Protein AF-A0A6L3XQ45-F1 (afdb_monomer)

Secondary structure (DSSP, 8-state):
-GGGEEEEE-SSEEEEEE-SSS-EEEEEEE--SS--GGGGGGGPPPPPTTS-SS-----TT--GGGT--S--SEEEEBTTBS-S---EEEEEEEETTEEEEEEEETTTTEEEEEEEEE-TTS-EEEEEEEEE-SSSPPEEEEE-

Nearest PDB structures (foldseek):
  4hh4-assembly1_D  TM=6.096E-01  e=2.853E-01  Streptomyces caelestis
  4hgy-assembly1_E  TM=5.613E-01  e=7.198E-01  Streptomyces caelestis
  5w8m-assembly3_C  TM=4.606E-01  e=1.054E+00  Thermochaetoides thermophila
  4nck-assembly1_A  TM=4.761E-01  e=1.542E+00  Pyrococcus furiosus DSM 3638

Mean predicted aligned error: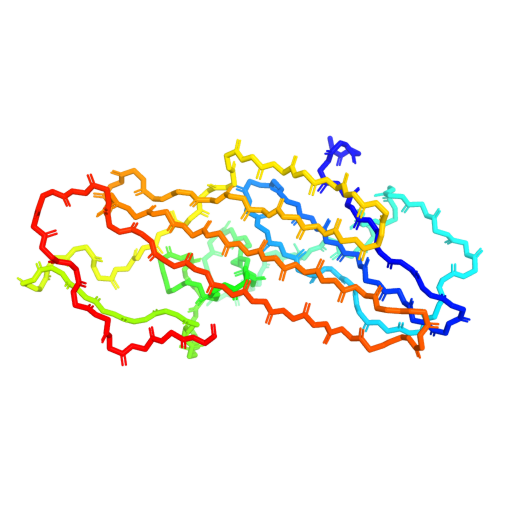 3.37 Å

Structure (mmCIF, N/CA/C/O backbone):
data_AF-A0A6L3XQ45-F1
#
_entry.id   AF-A0A6L3XQ45-F1
#
loop_
_atom_site.group_PDB
_atom_site.id
_atom_site.type_symbol
_atom_site.label_atom_id
_atom_site.label_alt_id
_atom_site.label_comp_id
_atom_site.label_asym_id
_atom_site.label_entity_id
_atom_site.label_seq_id
_atom_site.pdbx_PDB_ins_code
_atom_site.Cartn_x
_atom_site.Cartn_y
_atom_site.Cartn_z
_atom_site.occupancy
_atom_site.B_iso_or_equiv
_atom_site.auth_seq_id
_atom_site.auth_comp_id
_atom_site.auth_asym_id
_atom_site.auth_atom_id
_atom_site.pdbx_PDB_model_num
ATOM 1 N N . MET A 1 1 ? 14.309 11.193 1.965 1.00 53.66 1 MET A N 1
ATOM 2 C CA . MET A 1 1 ? 13.532 11.101 0.704 1.00 53.66 1 MET A CA 1
ATOM 3 C C . MET A 1 1 ? 13.904 9.860 -0.094 1.00 53.66 1 MET A C 1
ATOM 5 O O . MET A 1 1 ? 12.992 9.178 -0.529 1.00 53.66 1 MET A O 1
ATOM 9 N N . GLN A 1 2 ? 15.193 9.539 -0.269 1.00 61.72 2 GLN A N 1
ATOM 10 C CA . GLN A 1 2 ? 15.607 8.314 -0.971 1.00 61.72 2 GLN A CA 1
ATOM 11 C C . GLN A 1 2 ? 15.235 7.033 -0.206 1.00 61.72 2 GLN A C 1
ATOM 13 O O . GLN A 1 2 ? 14.728 6.098 -0.812 1.00 61.72 2 GLN A O 1
ATOM 18 N N . ASP A 1 3 ? 15.364 7.043 1.125 1.00 75.56 3 ASP A N 1
ATOM 19 C CA . ASP A 1 3 ? 15.143 5.866 1.991 1.00 75.56 3 ASP A CA 1
ATOM 20 C C . ASP A 1 3 ? 13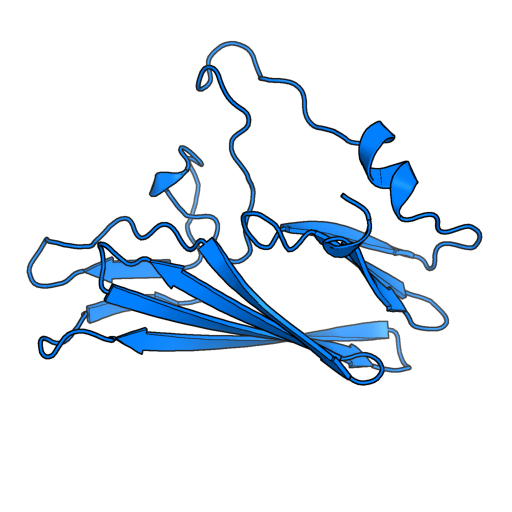.688 5.364 2.046 1.00 75.56 3 ASP A C 1
ATOM 22 O O . ASP A 1 3 ? 13.392 4.363 2.691 1.00 75.56 3 ASP A O 1
ATOM 26 N N . SER A 1 4 ? 12.765 6.073 1.393 1.00 93.31 4 SER A N 1
ATOM 27 C CA . SER A 1 4 ? 11.346 5.725 1.331 1.00 93.31 4 SER A CA 1
ATOM 28 C C . SER A 1 4 ? 10.890 5.284 -0.057 1.00 93.31 4 SER A C 1
ATOM 30 O O . SER A 1 4 ? 9.695 5.084 -0.241 1.00 93.31 4 SER A O 1
ATOM 32 N N . ILE A 1 5 ? 11.789 5.189 -1.042 1.00 96.81 5 ILE A N 1
ATOM 33 C CA . ILE A 1 5 ? 11.460 4.751 -2.403 1.00 96.81 5 ILE A CA 1
ATOM 34 C C . ILE A 1 5 ? 12.007 3.344 -2.618 1.00 96.81 5 ILE A C 1
ATOM 36 O O . ILE A 1 5 ? 13.215 3.124 -2.589 1.00 96.81 5 ILE A O 1
ATOM 40 N N . PHE A 1 6 ? 11.105 2.404 -2.866 1.00 97.38 6 PHE A N 1
ATOM 41 C CA . PHE A 1 6 ? 11.400 0.993 -3.065 1.00 97.38 6 PHE A CA 1
ATOM 42 C C . PHE A 1 6 ? 11.073 0.601 -4.500 1.00 97.38 6 PHE A C 1
ATOM 44 O O . PHE A 1 6 ? 10.069 1.045 -5.057 1.00 97.38 6 PHE A O 1
ATOM 51 N N . ARG A 1 7 ? 11.920 -0.241 -5.093 1.00 97.19 7 ARG A N 1
ATOM 52 C CA . ARG A 1 7 ? 11.734 -0.779 -6.441 1.00 97.19 7 ARG A CA 1
ATOM 53 C C . ARG A 1 7 ? 11.699 -2.297 -6.380 1.00 97.19 7 ARG A C 1
ATOM 55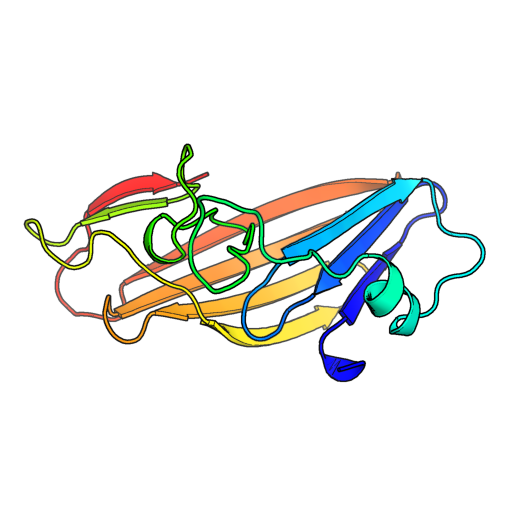 O O . ARG A 1 7 ? 12.594 -2.899 -5.788 1.00 97.19 7 ARG A O 1
ATOM 62 N N . LEU A 1 8 ? 10.682 -2.883 -7.000 1.00 98.31 8 LEU A N 1
ATOM 63 C CA . LEU A 1 8 ? 10.653 -4.290 -7.388 1.00 98.31 8 LEU A CA 1
ATOM 64 C C . LEU A 1 8 ? 10.775 -4.334 -8.912 1.00 98.31 8 LEU A C 1
ATOM 66 O O . LEU A 1 8 ? 10.128 -3.536 -9.592 1.00 98.31 8 LEU A O 1
ATOM 70 N N . GLU A 1 9 ? 11.597 -5.226 -9.454 1.00 97.69 9 GLU A N 1
ATOM 71 C CA . GLU A 1 9 ? 11.860 -5.281 -10.897 1.00 97.69 9 GLU A CA 1
ATOM 72 C C . GLU A 1 9 ? 11.886 -6.708 -11.443 1.00 97.69 9 GLU A C 1
ATOM 74 O O . GLU A 1 9 ? 12.274 -7.665 -10.777 1.00 97.69 9 GLU A O 1
ATOM 79 N N . SER A 1 10 ? 11.474 -6.847 -12.691 1.00 96.88 10 SER A N 1
ATOM 80 C CA . SER A 1 10 ? 11.660 -8.035 -13.518 1.00 96.88 10 SER A CA 1
ATOM 81 C C . SER A 1 10 ? 12.283 -7.600 -14.844 1.00 96.88 10 SER A C 1
ATOM 83 O O . SER A 1 10 ? 12.472 -6.413 -15.093 1.00 96.88 10 SER A O 1
ATOM 85 N N . ASN A 1 11 ? 12.530 -8.541 -15.756 1.00 96.38 11 ASN A N 1
ATOM 86 C CA . ASN A 1 11 ? 13.055 -8.200 -17.082 1.00 96.38 11 ASN A CA 1
ATOM 87 C C . ASN A 1 11 ? 12.093 -7.344 -17.931 1.00 96.38 11 ASN A C 1
ATOM 89 O O . ASN A 1 11 ? 12.501 -6.819 -18.965 1.00 96.38 11 ASN A O 1
ATOM 93 N N . THR A 1 12 ? 10.810 -7.255 -17.558 1.00 97.19 12 THR A N 1
ATOM 94 C CA . THR A 1 12 ? 9.777 -6.585 -18.370 1.00 97.19 12 THR A CA 1
ATOM 95 C C . THR A 1 12 ? 8.957 -5.550 -17.614 1.00 97.19 12 THR A C 1
ATOM 97 O O . THR A 1 12 ? 8.405 -4.656 -18.253 1.00 97.19 12 THR A O 1
ATOM 100 N N . VAL A 1 13 ? 8.896 -5.641 -16.284 1.00 98.19 13 VAL A N 1
ATOM 101 C CA . VAL A 1 13 ? 8.033 -4.822 -15.428 1.00 98.19 13 VAL A CA 1
AT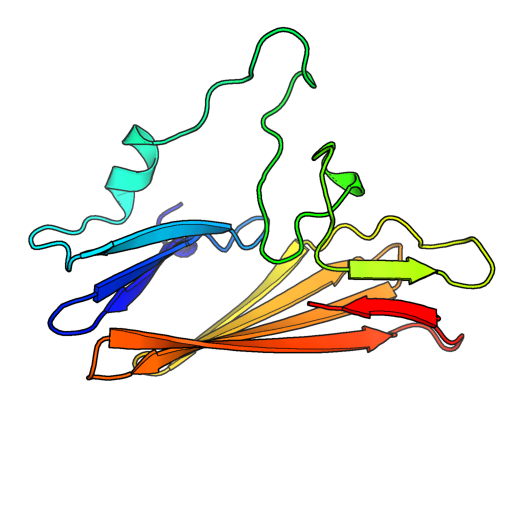OM 102 C C . VAL A 1 13 ? 8.808 -4.272 -14.244 1.00 98.19 13 VAL A C 1
ATOM 104 O O . VAL A 1 13 ? 9.543 -5.020 -13.602 1.00 98.19 13 VAL A O 1
ATOM 107 N N . ASP A 1 14 ? 8.538 -3.014 -13.913 1.00 98.25 14 ASP A N 1
ATOM 108 C CA . ASP A 1 14 ? 8.959 -2.369 -12.676 1.00 98.25 14 ASP A CA 1
ATOM 109 C C . ASP A 1 14 ? 7.751 -1.924 -11.855 1.00 98.25 14 ASP A C 1
ATOM 111 O O . ASP A 1 14 ? 6.746 -1.444 -12.390 1.00 98.25 14 ASP A O 1
ATOM 115 N N . LEU A 1 15 ? 7.903 -2.012 -10.538 1.00 98.31 15 LEU A N 1
ATOM 116 C CA . LEU A 1 15 ? 7.046 -1.372 -9.555 1.00 98.31 15 LEU A CA 1
ATOM 117 C C . LEU A 1 15 ? 7.894 -0.431 -8.699 1.00 98.31 15 LEU A C 1
ATOM 119 O O . LEU A 1 15 ? 8.868 -0.864 -8.086 1.00 98.31 15 LEU A O 1
ATOM 123 N N . VAL A 1 16 ? 7.493 0.835 -8.604 1.00 97.69 16 VAL A N 1
ATOM 124 C CA . VAL A 1 16 ? 8.105 1.824 -7.709 1.00 97.69 16 VAL A CA 1
ATOM 125 C C . VAL A 1 16 ? 7.083 2.247 -6.665 1.00 97.69 16 VAL A C 1
ATOM 127 O O . VAL A 1 16 ? 6.011 2.754 -7.001 1.00 97.69 16 VAL A O 1
ATOM 130 N N . VAL A 1 17 ? 7.430 2.062 -5.394 1.00 97.88 17 VAL A N 1
ATOM 131 C CA . VAL A 1 17 ? 6.570 2.354 -4.246 1.00 97.88 17 VAL A CA 1
ATOM 132 C C . VAL A 1 17 ? 7.252 3.378 -3.352 1.00 97.88 17 VAL A C 1
ATOM 134 O O . VAL A 1 17 ? 8.385 3.181 -2.917 1.00 97.88 17 VAL A O 1
ATOM 137 N N . LYS A 1 18 ? 6.553 4.466 -3.042 1.00 97.00 18 LYS A N 1
ATOM 138 C CA . LYS A 1 18 ? 6.925 5.385 -1.964 1.00 97.00 18 LYS A CA 1
ATOM 139 C C . LYS A 1 18 ? 6.243 4.923 -0.688 1.00 97.00 18 LYS A C 1
ATOM 141 O O . LYS A 1 18 ? 5.059 4.641 -0.731 1.00 97.00 18 LYS A O 1
ATOM 146 N N . THR A 1 19 ? 6.954 4.859 0.430 1.00 97.25 19 THR A N 1
ATOM 147 C CA . THR A 1 19 ? 6.439 4.277 1.683 1.00 97.25 19 THR A CA 1
ATOM 148 C C . THR A 1 19 ? 6.383 5.257 2.850 1.00 97.25 19 THR A C 1
ATOM 150 O O . THR A 1 19 ? 6.112 4.852 3.972 1.00 97.25 19 THR A O 1
ATOM 153 N N . HIS A 1 20 ? 6.644 6.548 2.630 1.00 95.25 20 HIS A N 1
ATOM 154 C CA . HIS A 1 20 ? 6.574 7.550 3.693 1.00 95.25 20 HIS A CA 1
ATOM 155 C C . HIS A 1 20 ? 5.853 8.826 3.236 1.00 95.25 20 HIS A C 1
ATOM 157 O O . HIS A 1 20 ? 6.190 9.351 2.171 1.00 95.25 20 HIS A O 1
ATOM 163 N N . PRO A 1 21 ? 4.926 9.386 4.041 1.00 94.56 21 PRO A N 1
ATOM 164 C CA . PRO A 1 21 ? 4.446 8.873 5.337 1.00 94.56 21 PRO A CA 1
ATOM 165 C C . PRO A 1 21 ? 3.450 7.704 5.225 1.00 94.56 21 PRO A C 1
ATOM 167 O O . PRO A 1 21 ? 3.124 7.083 6.232 1.00 94.56 21 PRO A O 1
ATOM 170 N N . PHE A 1 22 ? 3.000 7.397 4.013 1.00 95.19 22 PHE A N 1
ATOM 171 C CA . PHE A 1 22 ? 2.112 6.290 3.659 1.00 95.19 22 PHE A CA 1
ATOM 172 C C . PHE A 1 22 ? 2.620 5.623 2.375 1.00 95.19 22 PHE A C 1
ATOM 174 O O . PHE A 1 22 ? 3.487 6.169 1.682 1.00 95.19 22 PHE A O 1
ATOM 181 N N . ALA A 1 23 ? 2.085 4.442 2.067 1.00 96.94 23 ALA A N 1
ATOM 182 C CA . ALA A 1 23 ? 2.456 3.679 0.884 1.00 96.94 23 ALA A CA 1
ATOM 183 C C . ALA A 1 23 ? 1.659 4.103 -0.357 1.00 96.94 23 ALA A C 1
ATOM 185 O O . ALA A 1 23 ? 0.436 4.008 -0.353 1.00 96.94 23 ALA A O 1
ATOM 186 N N . GLU A 1 24 ? 2.353 4.508 -1.419 1.00 96.44 24 GLU A N 1
ATOM 187 C CA . GLU A 1 24 ? 1.802 4.872 -2.728 1.00 96.44 24 GLU A CA 1
ATOM 188 C C . GLU A 1 24 ? 2.580 4.153 -3.833 1.00 96.44 24 GLU A C 1
ATOM 190 O O . GLU A 1 24 ? 3.814 4.194 -3.862 1.00 96.44 24 GLU A O 1
ATOM 195 N N . ILE A 1 25 ? 1.870 3.548 -4.784 1.00 96.94 25 ILE A N 1
ATOM 196 C CA . ILE A 1 25 ? 2.484 3.091 -6.033 1.00 96.94 25 ILE A CA 1
ATOM 197 C C . ILE A 1 25 ? 2.677 4.322 -6.923 1.00 96.94 25 ILE A C 1
ATOM 199 O O . ILE A 1 25 ? 1.708 4.934 -7.366 1.00 96.94 25 ILE A O 1
ATOM 203 N N . LEU A 1 26 ? 3.933 4.690 -7.174 1.00 96.19 26 LEU A N 1
ATOM 204 C CA . LEU A 1 26 ? 4.286 5.822 -8.036 1.00 96.19 26 LEU A CA 1
ATOM 205 C C . LEU A 1 26 ? 4.405 5.413 -9.505 1.00 96.19 26 LEU A C 1
ATOM 207 O O . LEU A 1 26 ? 4.139 6.213 -10.399 1.00 96.19 26 LEU A O 1
ATOM 211 N N . TYR A 1 27 ? 4.824 4.172 -9.747 1.00 96.50 27 TYR A N 1
ATOM 212 C CA . TYR A 1 27 ? 4.975 3.610 -11.080 1.00 96.50 27 TYR A CA 1
ATOM 213 C C . TYR A 1 27 ? 4.696 2.113 -11.048 1.00 96.50 27 TYR A C 1
ATOM 215 O O . TYR A 1 27 ? 5.198 1.409 -10.174 1.00 96.50 27 TYR A O 1
ATOM 223 N N . TRP A 1 28 ? 3.936 1.635 -12.026 1.00 97.38 28 TRP A N 1
ATOM 224 C CA . TRP A 1 28 ? 3.793 0.219 -12.330 1.00 97.38 28 TRP A CA 1
ATOM 225 C C . TRP A 1 28 ? 3.658 0.071 -13.841 1.00 97.38 28 TRP A C 1
ATOM 227 O O . TRP A 1 28 ? 2.696 0.561 -14.434 1.00 97.38 28 TRP A O 1
ATOM 237 N N . GLY A 1 29 ? 4.642 -0.549 -14.481 1.00 97.50 29 GLY A N 1
ATOM 238 C CA . GLY A 1 29 ? 4.666 -0.612 -15.935 1.00 97.50 29 GLY A CA 1
ATOM 239 C C . GLY A 1 29 ? 5.930 -1.247 -16.480 1.00 97.50 29 GLY A C 1
ATOM 240 O O . GLY A 1 29 ? 6.573 -2.030 -15.792 1.00 97.50 29 GLY A O 1
ATOM 241 N N . ALA A 1 30 ? 6.257 -0.918 -17.729 1.00 97.94 30 ALA A N 1
ATOM 242 C CA . ALA A 1 30 ? 7.416 -1.451 -18.433 1.00 97.94 30 ALA A CA 1
ATOM 243 C C . ALA A 1 30 ? 8.739 -1.209 -17.682 1.00 97.94 30 ALA A C 1
ATOM 245 O O . ALA A 1 30 ? 8.915 -0.200 -17.005 1.00 97.94 30 ALA A O 1
ATOM 246 N N . HIS A 1 31 ? 9.691 -2.125 -17.845 1.00 97.81 31 HIS A N 1
ATOM 247 C CA . HIS A 1 31 ? 10.997 -2.034 -17.198 1.00 97.81 31 HIS A CA 1
ATOM 248 C C . HIS A 1 31 ? 11.707 -0.702 -17.495 1.00 97.81 31 HIS A C 1
ATOM 250 O O . HIS A 1 31 ? 11.869 -0.309 -18.659 1.00 97.81 31 HIS A O 1
ATOM 256 N N . LEU A 1 32 ? 12.162 -0.021 -16.441 1.00 96.25 32 LEU A N 1
ATOM 257 C CA . LEU A 1 32 ? 12.861 1.255 -16.542 1.00 96.25 32 LEU A CA 1
ATOM 258 C C . LEU A 1 32 ? 14.360 1.012 -16.748 1.00 96.25 32 LEU A C 1
ATOM 260 O O . LEU A 1 32 ? 15.068 0.607 -15.833 1.00 96.25 32 LEU A O 1
ATOM 264 N N . GLN A 1 33 ? 14.865 1.323 -17.944 1.00 95.94 33 GLN A N 1
ATOM 265 C CA . GLN A 1 33 ? 16.289 1.146 -18.281 1.00 95.94 33 GLN A CA 1
ATOM 266 C C . GLN A 1 33 ? 17.223 2.011 -17.416 1.00 95.94 33 GLN A C 1
ATOM 268 O O . GLN A 1 33 ? 18.367 1.642 -17.149 1.00 95.94 33 GLN A O 1
ATOM 273 N N . HIS A 1 34 ? 16.744 3.182 -16.990 1.00 94.38 34 HIS A N 1
ATOM 274 C CA . HIS A 1 34 ? 17.496 4.142 -16.187 1.00 94.38 34 HIS A CA 1
ATOM 275 C C . HIS A 1 34 ? 16.630 4.607 -15.018 1.00 94.38 34 HIS A C 1
ATOM 277 O O . HIS A 1 34 ? 15.884 5.573 -15.141 1.00 94.38 34 HIS A O 1
ATOM 283 N N . PHE A 1 35 ? 16.707 3.889 -13.900 1.00 94.62 35 PHE A N 1
ATOM 284 C CA . PHE A 1 35 ? 15.983 4.232 -12.681 1.00 94.62 35 PHE A CA 1
ATOM 285 C C . PHE A 1 35 ? 16.864 5.036 -11.722 1.00 94.62 35 PHE A C 1
ATOM 287 O O . PHE A 1 35 ? 17.924 4.567 -11.301 1.00 94.62 35 PHE A O 1
ATOM 294 N N . SER A 1 36 ? 16.383 6.208 -11.306 1.00 94.81 36 SER A N 1
ATOM 295 C CA . SER A 1 36 ? 16.871 6.900 -10.118 1.00 94.81 36 SER A CA 1
ATOM 296 C C . SER A 1 36 ? 15.718 7.136 -9.139 1.00 94.81 36 SER A C 1
ATOM 298 O O . SER A 1 36 ? 14.695 7.707 -9.515 1.00 94.81 36 SER A O 1
ATOM 300 N N . PRO A 1 37 ? 15.878 6.816 -7.840 1.00 93.56 37 PRO A N 1
ATOM 301 C CA . PRO A 1 37 ? 14.886 7.173 -6.827 1.00 93.56 37 PRO A CA 1
ATOM 302 C C . PRO A 1 37 ? 14.596 8.678 -6.739 1.00 93.56 37 PRO A C 1
ATOM 304 O O . PRO A 1 37 ? 13.588 9.067 -6.161 1.00 93.56 37 PRO A O 1
ATOM 307 N N . GLN A 1 38 ? 15.479 9.537 -7.264 1.00 93.38 38 GLN A N 1
ATOM 308 C CA . GLN A 1 38 ? 15.279 10.990 -7.274 1.00 93.38 38 GLN A CA 1
ATOM 309 C C . GLN A 1 38 ? 14.304 11.446 -8.369 1.00 93.38 38 GLN A C 1
ATOM 311 O O . GLN A 1 38 ? 13.709 12.516 -8.232 1.00 93.38 38 GLN A O 1
ATOM 316 N N . ASP A 1 39 ? 14.079 10.629 -9.403 1.00 92.44 39 ASP A N 1
ATOM 317 C CA . ASP A 1 39 ? 13.192 10.966 -10.523 1.00 92.44 39 ASP A CA 1
ATOM 318 C C . ASP A 1 39 ? 11.739 11.142 -10.070 1.00 92.44 39 ASP A C 1
ATOM 320 O O . ASP A 1 39 ? 10.967 11.845 -10.720 1.00 92.44 39 ASP A O 1
ATOM 324 N N . VAL A 1 40 ? 11.369 10.600 -8.904 1.00 91.62 40 VAL A N 1
ATOM 325 C CA . VAL A 1 40 ? 10.043 10.785 -8.289 1.00 91.62 40 VAL A CA 1
ATOM 326 C C . VAL A 1 40 ? 9.687 12.260 -8.068 1.00 91.62 40 VAL A C 1
ATOM 328 O O . VAL A 1 40 ? 8.511 12.609 -8.047 1.00 91.62 40 VAL A O 1
ATOM 331 N N . LEU A 1 41 ? 10.683 13.146 -7.938 1.00 91.19 41 LEU A N 1
ATOM 332 C CA . LEU A 1 41 ? 10.455 14.589 -7.811 1.00 91.19 41 LEU A CA 1
ATOM 333 C C . LEU A 1 41 ? 9.838 15.192 -9.081 1.00 91.19 41 LEU A C 1
ATOM 335 O O . LEU A 1 41 ? 9.112 16.179 -8.994 1.00 91.19 41 LEU A O 1
ATOM 339 N N . SER A 1 42 ? 10.092 14.593 -10.248 1.00 91.94 42 SER A N 1
ATOM 340 C CA . SER A 1 42 ? 9.553 15.060 -11.533 1.00 91.94 42 SER A CA 1
ATOM 341 C C . SER A 1 42 ? 8.057 14.778 -11.707 1.00 91.94 42 SER A C 1
ATOM 343 O O . SER A 1 42 ? 7.397 15.445 -12.501 1.00 91.94 42 SER A O 1
ATOM 345 N N . ILE A 1 43 ? 7.519 13.826 -10.940 1.00 90.50 43 ILE A N 1
ATOM 346 C CA . ILE A 1 43 ? 6.109 13.411 -10.964 1.00 90.50 43 ILE A CA 1
ATOM 347 C C . ILE A 1 43 ? 5.356 13.839 -9.698 1.00 90.50 43 ILE A C 1
ATOM 349 O O . ILE A 1 43 ? 4.268 13.335 -9.416 1.00 90.50 43 ILE A O 1
ATOM 353 N N . ALA A 1 44 ? 5.928 14.760 -8.915 1.00 89.44 44 ALA A N 1
ATOM 354 C CA . ALA A 1 44 ? 5.258 15.320 -7.751 1.00 89.44 44 ALA A CA 1
ATOM 355 C C . ALA A 1 44 ? 3.937 15.987 -8.171 1.00 89.44 44 ALA A C 1
ATOM 357 O O . ALA A 1 44 ? 3.903 16.821 -9.079 1.00 89.44 44 ALA A O 1
ATOM 358 N N . ARG A 1 45 ? 2.836 15.610 -7.511 1.00 89.19 45 ARG A N 1
ATOM 359 C CA . ARG A 1 45 ? 1.506 16.127 -7.843 1.00 89.19 45 ARG A CA 1
ATOM 360 C C . ARG A 1 45 ? 1.346 17.566 -7.336 1.00 89.19 45 ARG A C 1
ATOM 362 O O . ARG A 1 45 ? 1.657 17.834 -6.174 1.00 89.19 45 ARG A O 1
ATOM 369 N N . PRO A 1 46 ? 0.849 18.496 -8.169 1.00 90.25 46 PRO A N 1
ATOM 370 C CA . PRO A 1 46 ? 0.450 19.814 -7.697 1.00 90.25 46 PRO A CA 1
ATOM 371 C C . PRO A 1 46 ? -0.869 19.735 -6.916 1.00 90.25 46 PRO A C 1
ATOM 373 O O . PRO A 1 46 ? -1.676 18.827 -7.121 1.00 90.25 46 PRO A O 1
ATOM 376 N N . VAL A 1 47 ? -1.128 20.738 -6.075 1.00 91.38 47 VAL A N 1
ATOM 377 C CA . VAL A 1 47 ? -2.442 20.908 -5.439 1.00 91.38 47 VAL A CA 1
ATOM 378 C C . VAL A 1 47 ? -3.450 21.350 -6.501 1.00 91.38 47 VAL A C 1
ATOM 380 O O . VAL A 1 47 ? -3.258 22.363 -7.176 1.00 91.38 47 VAL A O 1
ATOM 383 N N . ALA A 1 48 ? -4.514 20.570 -6.678 1.00 87.19 48 ALA A N 1
ATOM 384 C CA . ALA A 1 48 ? -5.543 20.854 -7.669 1.00 87.19 48 ALA A CA 1
ATOM 385 C C . ALA A 1 48 ? -6.504 21.955 -7.190 1.00 87.19 48 ALA A C 1
ATOM 387 O O . ALA A 1 48 ? -6.960 21.949 -6.047 1.00 87.19 48 ALA A O 1
ATOM 388 N N . ASN A 1 49 ? -6.888 22.862 -8.094 1.00 90.50 49 ASN A N 1
ATOM 389 C CA . ASN A 1 49 ? -7.917 23.865 -7.808 1.00 90.50 49 ASN A CA 1
ATOM 390 C C . ASN A 1 49 ? -9.253 23.193 -7.446 1.00 90.50 49 ASN A C 1
ATOM 392 O O . ASN A 1 49 ? -9.682 22.252 -8.116 1.00 90.50 49 ASN A O 1
ATOM 396 N N . GLY A 1 50 ? -9.931 23.698 -6.410 1.00 88.06 50 GLY A N 1
ATOM 397 C CA . GLY A 1 50 ? -11.218 23.157 -5.955 1.00 88.06 50 GLY A CA 1
ATOM 398 C C . GLY A 1 50 ? -11.120 21.836 -5.179 1.00 88.06 50 GLY A C 1
ATOM 399 O O . GLY A 1 50 ? -12.126 21.140 -5.036 1.00 88.06 50 GLY A O 1
ATOM 400 N N . ARG A 1 51 ? -9.925 21.472 -4.697 1.00 87.62 51 ARG A N 1
ATOM 401 C CA . ARG A 1 51 ? -9.687 20.362 -3.759 1.00 87.62 51 ARG A CA 1
ATOM 402 C C . ARG A 1 51 ? -9.216 20.904 -2.403 1.00 87.62 51 ARG A C 1
ATOM 404 O O . ARG A 1 51 ? -9.391 22.085 -2.121 1.00 87.62 51 ARG A O 1
ATOM 411 N N . LEU A 1 52 ? -8.700 20.025 -1.544 1.00 90.12 52 LEU A N 1
ATOM 412 C CA . LEU A 1 52 ? -8.045 20.428 -0.301 1.00 90.12 52 LEU A CA 1
ATOM 413 C C . LEU A 1 52 ? -6.806 21.281 -0.604 1.00 90.12 52 LEU A C 1
ATOM 415 O O . LEU A 1 52 ? -6.190 21.121 -1.654 1.00 90.12 52 LEU A O 1
ATOM 419 N N . ASP A 1 53 ? -6.389 22.109 0.355 1.00 92.31 53 ASP A N 1
ATOM 420 C CA . ASP A 1 53 ? -5.173 22.940 0.263 1.00 92.31 53 ASP A CA 1
ATOM 421 C C . ASP A 1 53 ? -3.860 22.118 0.306 1.00 92.31 53 ASP A C 1
ATOM 423 O O . ASP A 1 53 ? -2.766 22.663 0.455 1.00 92.31 53 ASP A O 1
ATOM 427 N N . VAL A 1 54 ? -3.961 20.791 0.194 1.00 90.50 54 VAL A N 1
ATOM 428 C CA . VAL A 1 54 ? -2.866 19.819 0.189 1.00 90.50 54 VAL A CA 1
ATOM 429 C C . VAL A 1 54 ? -3.145 18.727 -0.847 1.00 90.50 54 VAL A C 1
ATOM 431 O O . VAL A 1 54 ? -4.297 18.466 -1.197 1.00 90.50 54 VAL A O 1
ATOM 434 N N . ASP A 1 55 ? -2.091 18.058 -1.321 1.00 89.81 55 ASP A N 1
ATOM 435 C CA . ASP A 1 55 ? -2.233 16.859 -2.157 1.00 89.81 55 ASP A CA 1
ATOM 436 C C . ASP A 1 55 ? -2.975 15.752 -1.390 1.00 89.81 55 ASP A C 1
ATOM 438 O O . ASP A 1 55 ? -2.715 15.515 -0.208 1.00 89.81 55 ASP A O 1
ATOM 442 N N . SER A 1 56 ? -3.902 15.076 -2.068 1.00 90.75 56 SER A N 1
ATOM 443 C CA . SER A 1 56 ? -4.632 13.928 -1.523 1.00 90.75 56 SER A CA 1
ATOM 444 C C . SER A 1 56 ? -4.007 12.648 -2.083 1.00 90.75 56 SER A C 1
ATOM 446 O O . SER A 1 56 ? -4.154 12.383 -3.280 1.00 90.75 56 SER A O 1
ATOM 448 N N . PRO A 1 57 ? -3.288 11.863 -1.265 1.00 91.19 57 PRO A N 1
ATOM 449 C CA . PRO A 1 57 ? -2.590 10.681 -1.741 1.00 91.19 57 PRO A CA 1
ATOM 450 C C . PRO A 1 57 ? -3.546 9.579 -2.190 1.00 91.19 57 PRO A C 1
ATOM 452 O O . PRO A 1 57 ? -4.633 9.408 -1.639 1.00 91.19 57 PRO A O 1
ATOM 455 N N . VAL A 1 58 ? -3.091 8.778 -3.154 1.00 92.88 58 VAL A N 1
ATOM 456 C CA . VAL A 1 58 ? -3.717 7.494 -3.483 1.00 92.88 58 VAL A CA 1
ATOM 457 C C . VAL A 1 58 ? -2.869 6.415 -2.832 1.00 92.88 58 VAL A C 1
ATOM 459 O O . VAL A 1 58 ? -1.908 5.914 -3.417 1.00 92.88 58 VAL A O 1
ATOM 462 N N . THR A 1 59 ? -3.183 6.131 -1.571 1.00 95.56 59 THR A N 1
ATOM 463 C CA . THR A 1 59 ? -2.512 5.071 -0.820 1.00 95.56 59 THR A CA 1
ATOM 464 C C . THR A 1 59 ? -2.960 3.693 -1.316 1.00 95.56 59 THR A C 1
ATOM 466 O O . THR A 1 59 ? -3.870 3.578 -2.142 1.00 95.56 59 THR A O 1
ATOM 469 N N . LEU A 1 60 ? -2.391 2.627 -0.751 1.00 96.06 60 LEU A N 1
ATOM 470 C CA . LEU A 1 60 ? -2.842 1.259 -1.026 1.00 96.06 60 LEU A CA 1
ATOM 471 C C . LEU A 1 60 ? -4.321 1.017 -0.675 1.00 96.06 60 LEU A C 1
ATOM 473 O O . LEU A 1 60 ? -4.949 0.183 -1.316 1.00 96.06 60 LEU A O 1
ATOM 477 N N . MET A 1 61 ? -4.886 1.748 0.292 1.00 95.81 61 MET A N 1
ATOM 478 C CA . MET A 1 61 ? -6.287 1.605 0.711 1.00 95.81 61 MET A CA 1
ATOM 479 C C . MET A 1 61 ? -7.183 2.766 0.273 1.00 95.81 61 MET A C 1
ATOM 481 O O . MET A 1 61 ? -8.368 2.758 0.603 1.00 95.81 61 MET A O 1
ATOM 485 N N . ALA A 1 62 ? -6.654 3.743 -0.471 1.00 95.12 62 ALA A N 1
ATOM 486 C CA . ALA A 1 62 ? -7.413 4.881 -0.988 1.00 95.12 62 ALA A CA 1
ATOM 487 C C . ALA A 1 62 ? -8.323 5.525 0.087 1.00 95.12 62 ALA A C 1
ATOM 489 O O . ALA A 1 62 ? -9.521 5.714 -0.139 1.00 95.12 62 ALA A O 1
ATOM 490 N N . GLU A 1 63 ? -7.788 5.789 1.288 1.00 94.06 63 GLU A N 1
ATOM 491 C CA . GLU A 1 63 ? -8.623 6.104 2.446 1.00 94.06 63 GLU A CA 1
ATOM 492 C C . GLU A 1 63 ? -9.342 7.450 2.294 1.00 94.06 63 GLU A C 1
ATOM 494 O O . GLU A 1 63 ? -8.737 8.493 2.026 1.00 94.06 63 GLU A O 1
ATOM 499 N N . LEU A 1 64 ? -10.647 7.454 2.579 1.00 91.62 64 LEU A N 1
ATOM 500 C CA . LEU A 1 64 ? -11.468 8.670 2.560 1.00 91.62 64 LEU A CA 1
ATOM 501 C C . LEU A 1 64 ? -10.965 9.732 3.551 1.00 91.62 64 LEU A C 1
ATOM 503 O O . LEU A 1 64 ? -11.141 10.928 3.318 1.00 91.62 64 LEU A O 1
ATOM 507 N N . GLY A 1 65 ? -10.312 9.311 4.643 1.00 92.19 65 GLY A N 1
ATOM 508 C CA . GLY A 1 65 ? -9.743 10.203 5.658 1.00 92.19 65 GLY A CA 1
ATOM 509 C C . GLY A 1 65 ? -8.658 11.148 5.124 1.00 92.19 65 GLY A C 1
ATOM 510 O O . GLY A 1 65 ? -8.409 12.190 5.726 1.00 92.19 65 GLY A O 1
ATOM 511 N N . HIS A 1 66 ? -8.068 10.841 3.964 1.00 91.81 66 HIS A N 1
ATOM 512 C CA . HIS A 1 66 ? -7.123 11.711 3.260 1.00 91.81 66 HIS A CA 1
ATOM 513 C C . HIS A 1 66 ? -7.783 12.724 2.308 1.00 91.81 66 HIS A C 1
ATOM 515 O O . HIS A 1 66 ? -7.082 13.461 1.616 1.00 91.81 66 HIS A O 1
ATOM 521 N N . GLY A 1 67 ? -9.118 12.780 2.252 1.00 90.62 67 GLY A N 1
ATOM 522 C CA . GLY A 1 67 ? -9.844 13.631 1.305 1.00 90.62 67 GLY A CA 1
ATOM 523 C C . GLY A 1 67 ? -9.910 13.061 -0.112 1.00 90.62 67 GLY A C 1
ATOM 524 O O . GLY A 1 67 ? -10.268 13.774 -1.053 1.00 90.62 67 GLY A O 1
ATOM 525 N N . LEU A 1 68 ? -9.580 11.778 -0.281 1.00 88.38 68 LEU A N 1
ATOM 526 C CA . LEU A 1 68 ? -9.751 11.077 -1.543 1.00 88.38 68 LEU A CA 1
ATOM 527 C C . LEU A 1 68 ? -11.210 10.637 -1.682 1.00 88.38 68 LEU A C 1
ATOM 529 O O . LEU A 1 68 ? -11.661 9.701 -1.034 1.00 88.38 68 LEU A O 1
ATOM 533 N N . PHE A 1 69 ? -11.964 11.321 -2.536 1.00 83.00 69 PHE A N 1
ATOM 534 C CA . PHE A 1 69 ? -13.369 11.000 -2.785 1.00 83.00 69 PHE A CA 1
ATOM 535 C C . PHE A 1 69 ? -13.471 9.954 -3.900 1.00 83.00 69 PHE A C 1
ATOM 537 O O . PHE A 1 69 ? -13.442 10.291 -5.084 1.00 83.00 69 PHE A O 1
ATOM 544 N N . GLY A 1 70 ? -13.553 8.684 -3.513 1.00 87.00 70 GLY A N 1
ATOM 545 C CA . GLY A 1 70 ? -13.647 7.535 -4.411 1.00 87.00 70 GLY A CA 1
ATOM 546 C C . GLY A 1 70 ? -14.167 6.302 -3.677 1.00 87.00 70 GLY A C 1
ATOM 547 O O . GLY A 1 70 ? -14.760 6.422 -2.608 1.00 87.00 70 GLY A O 1
ATOM 548 N N . SER A 1 71 ? -13.960 5.116 -4.248 1.00 90.69 71 SER A N 1
ATOM 549 C CA . SER A 1 71 ? -14.220 3.856 -3.545 1.00 90.69 71 SER A CA 1
ATOM 550 C C . SER A 1 71 ? -12.979 3.466 -2.739 1.00 90.69 71 SER A C 1
ATOM 552 O O . SER A 1 71 ? -11.957 3.168 -3.360 1.00 90.69 71 SER A O 1
ATOM 554 N N . PRO A 1 72 ? -13.031 3.475 -1.398 1.00 94.12 72 PRO A N 1
ATOM 555 C CA . PRO A 1 72 ? -11.888 3.083 -0.588 1.00 94.12 72 PRO A CA 1
ATOM 556 C C . PRO A 1 72 ? -11.627 1.573 -0.695 1.00 94.12 72 PRO A C 1
ATOM 558 O O . PRO A 1 72 ? -12.525 0.771 -0.969 1.00 94.12 72 PRO A O 1
ATOM 561 N N . GLY A 1 73 ? -10.378 1.185 -0.458 1.00 94.88 73 GLY A N 1
ATOM 562 C CA . GLY A 1 73 ? -9.954 -0.210 -0.321 1.00 94.88 73 GLY A CA 1
ATOM 563 C C . GLY A 1 73 ? -10.369 -0.833 1.014 1.00 94.88 73 GLY A C 1
ATOM 564 O O . GLY A 1 73 ? -10.395 -2.054 1.138 1.00 94.88 73 GLY A O 1
ATOM 565 N N . ILE A 1 74 ? -10.753 -0.010 1.995 1.00 95.81 74 ILE A N 1
ATOM 566 C CA . ILE A 1 74 ? -11.213 -0.445 3.314 1.00 95.81 74 ILE A CA 1
ATOM 567 C C . ILE A 1 74 ? -12.461 0.331 3.748 1.00 95.81 74 ILE A C 1
ATOM 569 O O . ILE A 1 74 ? -12.490 1.560 3.714 1.00 95.81 74 ILE A O 1
ATOM 573 N N . GLU A 1 75 ? -13.487 -0.397 4.181 1.00 96.31 75 GLU A N 1
ATOM 574 C CA . GLU A 1 75 ? -14.703 0.153 4.791 1.00 96.31 75 GLU A CA 1
ATOM 575 C C . GLU A 1 75 ? -15.054 -0.685 6.014 1.00 96.31 75 GLU A C 1
ATOM 577 O O . GLU A 1 75 ? -14.837 -1.900 6.041 1.00 96.31 75 GLU A O 1
ATOM 582 N N . GLY A 1 76 ? -15.598 -0.037 7.033 1.00 96.25 76 GLY A N 1
ATOM 583 C CA . GLY A 1 76 ? -15.993 -0.697 8.262 1.00 96.25 76 GLY A CA 1
ATOM 584 C C . GLY A 1 76 ? -16.056 0.274 9.422 1.00 96.25 76 GLY A C 1
ATOM 585 O O . GLY A 1 76 ? -15.871 1.479 9.253 1.00 96.25 76 GLY A O 1
ATOM 586 N N . HIS A 1 77 ? -16.344 -0.245 10.610 1.00 97.25 77 HIS A N 1
ATOM 587 C CA . HIS A 1 77 ? -16.495 0.588 11.793 1.00 97.25 77 HIS A CA 1
ATOM 588 C C . HIS A 1 77 ? -16.447 -0.210 13.096 1.00 97.25 77 HIS A C 1
ATOM 590 O O . HIS A 1 77 ? -16.629 -1.427 13.163 1.00 97.25 77 HIS A O 1
ATOM 596 N N . ARG A 1 78 ? -16.368 0.522 14.202 1.00 96.50 78 AR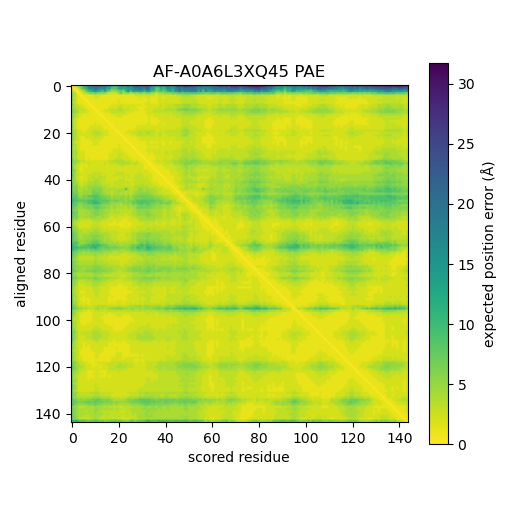G A N 1
ATOM 597 C CA . ARG A 1 78 ? -16.559 0.026 15.562 1.00 96.50 78 ARG A CA 1
ATOM 598 C C . ARG A 1 78 ? -17.797 0.670 16.166 1.00 96.50 78 ARG A C 1
ATOM 600 O O . ARG A 1 78 ? -17.711 1.741 16.750 1.00 96.50 78 ARG A O 1
ATOM 607 N N . GLN A 1 79 ? -18.954 0.027 15.996 1.00 95.00 79 GLN A N 1
ATOM 608 C CA . GLN A 1 79 ? -20.244 0.563 16.466 1.00 95.00 79 GLN A CA 1
ATOM 609 C C . GLN A 1 79 ? -20.485 2.024 16.016 1.00 95.00 79 GLN A C 1
ATOM 611 O O . GLN A 1 79 ? -20.848 2.878 16.818 1.00 95.00 79 GLN A O 1
ATOM 616 N N . GLY A 1 80 ? -20.216 2.328 14.740 1.00 95.31 80 GLY A N 1
ATOM 617 C CA . GLY A 1 80 ? -20.323 3.685 14.186 1.00 95.31 80 GLY A CA 1
ATOM 618 C C . GLY A 1 80 ? -19.135 4.621 14.461 1.00 95.31 80 GLY A C 1
ATOM 619 O O . GLY A 1 80 ? -19.157 5.759 14.003 1.00 95.31 80 GLY A O 1
ATOM 620 N N . LEU A 1 81 ? -18.096 4.169 15.172 1.00 95.44 81 LEU A N 1
ATOM 621 C CA . LEU A 1 81 ? -16.831 4.893 15.375 1.00 95.44 81 LEU A CA 1
ATOM 622 C C . LEU A 1 81 ? -15.706 4.321 14.503 1.00 95.44 81 LEU A C 1
ATOM 624 O O . LEU A 1 81 ? -15.858 3.254 13.910 1.00 95.44 81 LEU A O 1
ATOM 628 N N . ASP A 1 82 ? -14.555 5.000 14.467 1.00 95.81 82 ASP A N 1
ATOM 629 C CA . ASP A 1 82 ? -13.328 4.526 13.804 1.00 95.81 82 ASP A CA 1
ATOM 630 C C . ASP A 1 82 ? -13.525 4.169 12.305 1.00 95.81 82 ASP A C 1
ATOM 632 O O . ASP A 1 82 ? -12.872 3.258 11.799 1.00 95.81 82 ASP A O 1
ATOM 636 N N . GLY A 1 83 ? -14.461 4.829 11.605 1.00 94.38 83 GLY A N 1
ATOM 637 C CA . GLY A 1 83 ? -14.906 4.433 10.255 1.00 94.38 83 GLY A CA 1
ATOM 638 C C . GLY A 1 83 ? -14.135 5.035 9.075 1.00 94.38 83 GLY A C 1
ATOM 639 O O . GLY A 1 83 ? -14.360 4.651 7.932 1.00 94.38 83 GLY A O 1
ATOM 640 N N . SER A 1 84 ? -13.215 5.960 9.346 1.00 94.56 84 SER A N 1
ATOM 641 C CA . SER A 1 84 ? -12.382 6.612 8.328 1.00 94.56 84 SER A CA 1
ATOM 642 C C . SER A 1 84 ? -10.906 6.467 8.695 1.00 94.56 84 SER A C 1
ATOM 644 O O . SER A 1 84 ? -10.285 7.469 9.061 1.00 94.56 84 SER A O 1
ATOM 646 N N . PRO A 1 85 ? -10.355 5.239 8.685 1.00 95.94 85 PRO A N 1
ATOM 647 C CA . PRO A 1 85 ? -8.985 5.027 9.117 1.00 95.94 85 PRO A CA 1
ATOM 648 C C . PRO A 1 85 ? -7.988 5.745 8.200 1.00 95.94 85 PRO A C 1
ATOM 650 O O . PRO A 1 85 ? -8.233 5.904 7.006 1.00 95.94 85 PRO A O 1
ATOM 653 N N . VAL A 1 86 ? -6.865 6.175 8.767 1.00 96.12 86 VAL A N 1
ATOM 654 C CA . VAL A 1 86 ? -5.749 6.831 8.079 1.00 96.12 86 VAL A CA 1
ATOM 655 C C . VAL A 1 86 ? -4.452 6.139 8.489 1.00 96.12 86 VAL A C 1
ATOM 657 O O . VAL A 1 86 ? -3.925 6.374 9.579 1.00 96.12 86 VAL A O 1
ATOM 660 N N . PHE A 1 87 ? -3.931 5.276 7.618 1.00 97.62 87 PHE A N 1
ATOM 661 C CA . PHE A 1 87 ? -2.755 4.470 7.925 1.00 97.62 87 PHE A CA 1
ATOM 662 C C . PHE A 1 87 ? -1.454 5.233 7.656 1.00 97.62 87 PHE A C 1
ATOM 664 O O . PHE A 1 87 ? -1.204 5.725 6.556 1.00 97.62 87 PHE A O 1
ATOM 671 N N . LYS A 1 88 ? -0.572 5.274 8.656 1.00 97.69 88 LYS A N 1
ATOM 672 C CA . LYS A 1 88 ? 0.804 5.767 8.516 1.00 97.69 88 LYS A CA 1
ATOM 673 C C . LYS A 1 88 ? 1.759 4.592 8.493 1.00 97.69 88 LYS A C 1
ATOM 675 O O . LYS A 1 88 ? 1.662 3.708 9.338 1.00 97.69 88 LYS A O 1
ATOM 680 N N . THR A 1 89 ? 2.698 4.578 7.558 1.00 98.31 89 THR A N 1
ATOM 681 C CA . THR A 1 89 ? 3.701 3.517 7.482 1.00 98.31 89 THR A CA 1
ATOM 682 C C . THR A 1 89 ? 4.620 3.573 8.699 1.00 98.31 89 THR A C 1
ATOM 684 O O . THR A 1 89 ? 5.253 4.593 8.970 1.00 98.31 89 THR A O 1
ATOM 687 N N . THR A 1 90 ? 4.701 2.459 9.422 1.00 98.06 90 THR A N 1
ATOM 688 C CA . THR A 1 90 ? 5.518 2.303 10.631 1.00 98.06 90 THR A CA 1
ATOM 689 C C . THR A 1 90 ? 6.731 1.411 10.390 1.00 98.06 90 THR A C 1
ATOM 691 O O . THR A 1 90 ? 7.753 1.574 11.054 1.00 98.06 90 THR A O 1
ATOM 694 N N . GLN A 1 91 ? 6.653 0.488 9.428 1.00 98.00 91 GLN A N 1
ATOM 695 C CA . GLN A 1 91 ? 7.754 -0.410 9.100 1.00 98.00 91 GLN A CA 1
ATOM 696 C C . GLN A 1 91 ? 7.715 -0.831 7.633 1.00 98.00 91 GLN A C 1
ATOM 698 O O . GLN A 1 91 ? 6.646 -1.040 7.063 1.00 98.00 91 GLN A O 1
ATOM 703 N N . VAL A 1 92 ? 8.896 -0.990 7.038 1.00 98.25 92 VAL A N 1
ATOM 704 C CA . VAL A 1 92 ? 9.065 -1.527 5.687 1.00 98.25 92 VAL A CA 1
ATOM 705 C C . VAL A 1 92 ? 10.189 -2.552 5.707 1.00 98.25 92 VAL A C 1
ATOM 707 O O . VAL A 1 92 ? 11.261 -2.283 6.250 1.00 98.25 92 VAL A O 1
ATOM 710 N N . GLN A 1 93 ? 9.955 -3.719 5.120 1.00 97.81 93 GLN A N 1
ATOM 711 C CA . GLN A 1 93 ? 10.971 -4.739 4.898 1.00 97.81 93 GLN A CA 1
ATOM 712 C C . GLN A 1 93 ? 10.968 -5.138 3.430 1.00 97.81 93 GLN A C 1
ATOM 714 O O . GLN A 1 93 ? 9.940 -5.547 2.896 1.00 97.81 93 GLN A O 1
ATOM 719 N N . GLN A 1 94 ? 12.130 -5.058 2.790 1.00 97.06 94 GLN A N 1
ATOM 720 C CA . GLN A 1 94 ? 12.328 -5.586 1.448 1.00 97.06 94 GLN A CA 1
ATOM 721 C C . GLN A 1 94 ? 13.176 -6.855 1.521 1.00 97.06 94 GLN A C 1
ATOM 723 O O . GLN A 1 94 ? 14.228 -6.868 2.163 1.00 97.06 94 GLN A O 1
ATOM 728 N N . ALA A 1 95 ? 12.726 -7.915 0.856 1.00 95.06 95 ALA A N 1
ATOM 729 C CA . ALA A 1 95 ? 13.463 -9.162 0.710 1.00 95.06 95 ALA A CA 1
ATOM 730 C C . ALA A 1 95 ? 13.365 -9.629 -0.742 1.00 95.06 95 ALA A C 1
ATOM 732 O O . ALA A 1 95 ? 12.288 -9.995 -1.210 1.00 95.06 95 ALA A O 1
ATOM 733 N N . LEU A 1 96 ? 14.495 -9.633 -1.456 1.00 92.06 96 LEU A N 1
ATOM 734 C CA . LEU A 1 96 ? 14.529 -9.909 -2.895 1.00 92.06 96 LEU A CA 1
ATOM 735 C C . LEU A 1 96 ? 13.540 -8.990 -3.639 1.00 92.06 96 LEU A C 1
ATOM 737 O O . LEU A 1 96 ? 13.623 -7.769 -3.523 1.00 92.06 96 LEU A O 1
ATOM 741 N N . ASN A 1 97 ? 12.591 -9.587 -4.358 1.00 95.94 97 ASN A N 1
ATOM 742 C CA . ASN A 1 97 ? 11.562 -8.900 -5.126 1.00 95.94 97 ASN A CA 1
ATOM 743 C C . ASN A 1 97 ? 10.204 -8.869 -4.404 1.00 95.94 97 ASN A C 1
ATOM 745 O O . ASN A 1 97 ? 9.147 -8.882 -5.036 1.00 95.94 97 ASN A O 1
ATOM 749 N N . ALA A 1 98 ? 10.246 -8.858 -3.071 1.00 98.12 98 ALA A N 1
ATOM 750 C CA . ALA A 1 98 ? 9.091 -8.719 -2.201 1.00 98.12 98 ALA A CA 1
ATOM 751 C C . ALA A 1 98 ? 9.271 -7.540 -1.237 1.00 98.12 98 ALA A C 1
ATOM 753 O O . ALA A 1 98 ? 10.368 -7.281 -0.736 1.00 98.12 98 ALA A O 1
ATOM 754 N N . LEU A 1 99 ? 8.171 -6.846 -0.966 1.00 98.50 99 LEU A N 1
ATOM 755 C CA . LEU A 1 99 ? 8.070 -5.702 -0.077 1.00 98.50 99 LEU A CA 1
ATOM 756 C C . LEU A 1 99 ? 6.921 -5.935 0.905 1.00 98.50 99 LEU A C 1
ATOM 758 O O . LEU A 1 99 ? 5.770 -6.074 0.495 1.00 98.50 99 LEU A O 1
ATOM 762 N N . THR A 1 100 ? 7.228 -5.942 2.197 1.00 98.62 100 THR A N 1
ATOM 763 C CA . THR A 1 100 ? 6.239 -5.951 3.275 1.00 98.62 100 THR A CA 1
ATOM 764 C C . THR A 1 100 ? 6.193 -4.568 3.903 1.00 98.62 100 THR A C 1
ATOM 766 O O . THR A 1 100 ? 7.222 -4.009 4.280 1.00 98.62 100 THR A O 1
ATOM 769 N N . ILE A 1 101 ? 4.996 -4.001 3.999 1.00 98.75 101 ILE A N 1
ATOM 770 C CA . ILE A 1 101 ? 4.746 -2.676 4.558 1.00 98.75 101 ILE A CA 1
ATOM 771 C C . ILE A 1 101 ? 3.757 -2.833 5.703 1.00 98.75 101 ILE A C 1
ATOM 773 O O . ILE A 1 101 ? 2.625 -3.266 5.490 1.00 98.75 101 ILE A O 1
ATOM 777 N N . THR A 1 102 ? 4.167 -2.439 6.902 1.00 98.75 102 THR A N 1
ATOM 778 C CA . THR A 1 102 ? 3.275 -2.300 8.053 1.00 98.75 102 THR A CA 1
ATOM 779 C C . THR A 1 102 ? 2.901 -0.835 8.204 1.00 98.75 102 THR A C 1
ATOM 781 O O . THR A 1 102 ? 3.771 0.040 8.236 1.00 98.75 102 THR A O 1
ATOM 784 N N . ALA A 1 103 ? 1.607 -0.565 8.304 1.00 98.56 103 ALA A N 1
ATOM 785 C CA . ALA A 1 103 ? 1.063 0.755 8.548 1.00 98.56 103 ALA A CA 1
ATOM 786 C C . ALA A 1 103 ? -0.001 0.701 9.647 1.00 98.56 103 ALA A C 1
ATOM 788 O O . ALA A 1 103 ? -0.697 -0.301 9.804 1.00 98.56 103 ALA A O 1
ATOM 789 N N . GLU A 1 104 ? -0.118 1.767 10.428 1.00 98.62 104 GLU A N 1
ATOM 790 C CA . GLU A 1 104 ? -1.027 1.828 11.570 1.00 98.62 104 GLU A CA 1
ATOM 791 C C . GLU A 1 104 ? -1.834 3.122 11.571 1.00 98.62 104 GLU A C 1
ATOM 793 O O . GLU A 1 104 ? -1.330 4.191 11.222 1.00 98.62 104 GLU A O 1
ATOM 798 N N . ASP A 1 105 ? -3.088 3.005 11.991 1.00 98.19 105 ASP A N 1
ATOM 799 C CA . ASP A 1 105 ? -3.890 4.122 12.468 1.00 98.19 105 ASP A CA 1
ATOM 800 C C . ASP A 1 105 ? -4.007 3.988 13.989 1.00 98.19 105 ASP A C 1
ATOM 802 O O . ASP A 1 105 ? -4.717 3.118 14.504 1.00 98.19 105 ASP A O 1
ATOM 806 N N . GLU A 1 106 ? -3.297 4.851 14.713 1.00 97.38 106 GLU A N 1
ATOM 807 C CA . GLU A 1 106 ? -3.308 4.883 16.177 1.00 97.38 106 GLU A CA 1
ATOM 808 C C . GLU A 1 106 ? -4.690 5.244 16.745 1.00 97.38 106 GLU A C 1
ATOM 810 O O . GLU A 1 106 ? -5.077 4.739 17.800 1.00 97.38 106 GLU A O 1
ATOM 815 N N . HIS A 1 107 ? -5.454 6.095 16.050 1.00 96.12 107 HIS A N 1
ATOM 816 C CA . HIS A 1 107 ? -6.768 6.542 16.500 1.00 96.12 107 HIS A CA 1
ATOM 817 C C . HIS A 1 107 ? -7.807 5.434 16.343 1.00 96.12 107 HIS A C 1
ATOM 819 O O . HIS A 1 107 ? -8.475 5.083 17.317 1.00 96.12 107 HIS A O 1
ATOM 825 N N . ALA A 1 108 ? -7.905 4.828 15.157 1.00 96.94 108 ALA A N 1
ATOM 826 C CA . ALA A 1 108 ? -8.790 3.686 14.919 1.00 96.94 108 ALA A CA 1
ATOM 827 C C . ALA A 1 108 ? -8.308 2.414 15.650 1.00 96.94 108 ALA A C 1
ATOM 829 O O . ALA A 1 108 ? -9.098 1.519 15.979 1.00 96.94 108 ALA A O 1
ATOM 830 N N . GLY A 1 109 ? -7.010 2.357 15.967 1.00 98.00 109 GLY A N 1
ATOM 831 C CA . GLY A 1 109 ? -6.341 1.203 16.552 1.00 98.00 109 GLY A CA 1
ATOM 832 C C . GLY A 1 109 ? -6.343 0.026 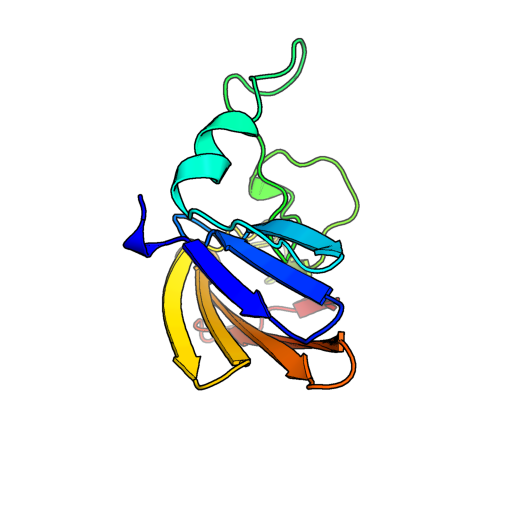15.588 1.00 98.00 109 GLY A C 1
ATOM 833 O O . GLY A 1 109 ? -6.772 -1.071 15.952 1.00 98.00 109 GLY A O 1
ATOM 834 N N . LEU A 1 110 ? -5.913 0.274 14.352 1.00 98.44 110 LEU A N 1
ATOM 835 C CA . LEU A 1 110 ? -5.850 -0.708 13.276 1.00 98.44 110 LEU A CA 1
ATOM 836 C C . LEU A 1 110 ? -4.423 -0.801 12.740 1.00 98.44 110 LEU A C 1
ATOM 838 O O . LEU A 1 110 ? -3.746 0.212 12.585 1.00 98.44 110 LEU A O 1
ATOM 842 N N . ARG A 1 111 ? -3.999 -2.016 12.398 1.00 98.62 111 ARG A N 1
ATOM 843 C CA . ARG A 1 111 ? -2.765 -2.277 11.654 1.00 98.62 111 ARG A CA 1
ATOM 844 C C . ARG A 1 111 ? -3.094 -2.899 10.309 1.00 98.62 111 ARG A C 1
ATOM 846 O O . ARG A 1 111 ? -3.764 -3.929 10.263 1.00 98.62 111 ARG A O 1
ATOM 853 N N . LEU A 1 112 ? -2.570 -2.299 9.253 1.00 98.56 112 LEU A N 1
ATOM 854 C CA . LEU A 1 112 ? -2.558 -2.824 7.900 1.00 98.56 112 LEU A CA 1
ATOM 855 C C . LEU A 1 112 ? -1.164 -3.375 7.590 1.00 98.56 112 LEU A C 1
ATOM 857 O O . LEU A 1 112 ? -0.171 -2.657 7.687 1.00 98.56 112 LEU A O 1
ATOM 861 N N . THR A 1 113 ? -1.096 -4.628 7.164 1.00 98.69 113 THR A N 1
ATOM 862 C CA . THR A 1 113 ? 0.109 -5.227 6.591 1.00 98.69 113 THR A CA 1
ATOM 863 C C . THR A 1 113 ? -0.137 -5.468 5.111 1.00 98.69 113 THR A C 1
ATOM 865 O O . THR A 1 113 ? -1.079 -6.168 4.757 1.00 98.69 113 THR A O 1
ATOM 868 N N . SER A 1 114 ? 0.694 -4.890 4.249 1.00 98.62 114 SER A N 1
ATOM 869 C CA . SER A 1 114 ? 0.638 -5.080 2.798 1.00 98.62 114 SER A CA 1
ATOM 870 C C . SER A 1 114 ? 1.887 -5.804 2.330 1.00 98.62 114 SER A C 1
ATOM 872 O O . SER A 1 114 ? 2.996 -5.327 2.554 1.00 98.62 114 SER A O 1
ATOM 874 N N . GLU A 1 115 ? 1.712 -6.944 1.682 1.00 98.56 115 GLU A N 1
ATOM 875 C CA . GLU A 1 115 ? 2.784 -7.742 1.100 1.00 98.56 115 GLU A CA 1
ATOM 876 C C . GLU A 1 115 ? 2.659 -7.685 -0.415 1.00 98.56 115 GLU A C 1
ATOM 878 O O . GLU A 1 115 ? 1.630 -8.043 -0.985 1.00 98.56 115 GLU A O 1
ATOM 883 N N . ILE A 1 116 ? 3.716 -7.215 -1.060 1.00 98.62 116 ILE A N 1
ATOM 884 C CA . ILE A 1 116 ? 3.765 -6.950 -2.489 1.00 98.62 116 ILE A CA 1
ATOM 885 C C . ILE A 1 116 ? 4.944 -7.729 -3.046 1.00 98.62 116 ILE A C 1
ATOM 887 O O . ILE A 1 116 ? 6.075 -7.506 -2.632 1.00 98.62 116 ILE A O 1
ATOM 891 N N . THR A 1 117 ? 4.702 -8.650 -3.970 1.00 98.50 117 THR A N 1
ATOM 892 C CA . THR A 1 117 ? 5.756 -9.437 -4.620 1.00 98.50 117 THR A CA 1
ATOM 893 C C . THR A 1 117 ? 5.645 -9.286 -6.122 1.00 98.50 117 THR A C 1
ATOM 895 O O . THR A 1 117 ? 4.558 -9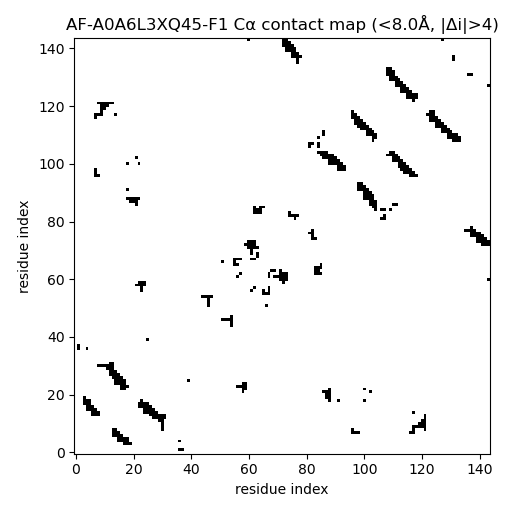.426 -6.673 1.00 98.50 117 THR A O 1
ATOM 898 N N . LEU A 1 118 ? 6.766 -9.032 -6.787 1.00 98.44 118 LEU A N 1
ATOM 899 C CA . LEU A 1 118 ? 6.858 -9.082 -8.240 1.00 98.44 118 LEU A CA 1
ATOM 900 C C . LEU A 1 118 ? 7.647 -10.333 -8.618 1.00 98.44 118 LEU A C 1
ATOM 902 O O . LEU A 1 118 ? 8.786 -10.511 -8.188 1.00 98.44 118 LEU A O 1
ATOM 906 N N . ASP A 1 119 ? 7.055 -11.236 -9.388 1.00 96.12 119 ASP A N 1
ATOM 907 C CA . ASP A 1 119 ? 7.775 -12.433 -9.812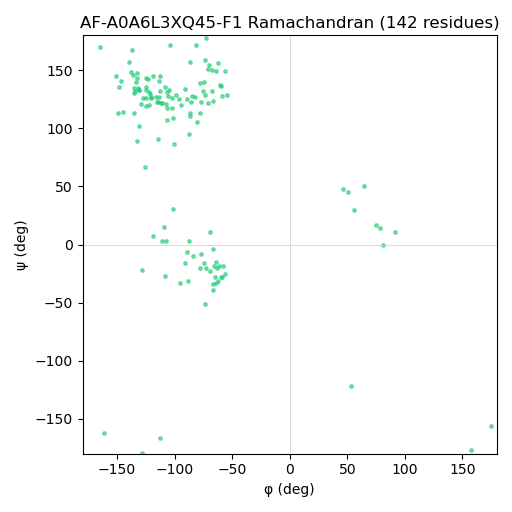 1.00 96.12 119 ASP A CA 1
ATOM 908 C C . ASP A 1 119 ? 8.689 -12.170 -11.023 1.00 96.12 119 ASP A C 1
ATOM 910 O O . ASP A 1 119 ? 8.671 -11.106 -11.645 1.00 96.12 119 ASP A O 1
ATOM 914 N N . ALA A 1 120 ? 9.511 -13.160 -11.377 1.00 95.81 120 ALA A N 1
ATOM 915 C CA . ALA A 1 120 ? 10.440 -13.047 -12.501 1.00 95.81 120 ALA A CA 1
ATOM 916 C C . ALA A 1 120 ? 9.746 -12.920 -13.874 1.00 95.81 120 ALA A C 1
ATOM 918 O O . ALA A 1 120 ? 10.383 -12.494 -14.838 1.00 95.81 120 ALA A O 1
ATOM 919 N N . SER A 1 121 ? 8.464 -13.289 -13.975 1.00 96.31 121 SER A N 1
ATOM 920 C CA . SER A 1 121 ? 7.658 -13.138 -15.192 1.00 96.31 121 SER A CA 1
ATOM 921 C C . SER A 1 121 ? 7.037 -11.743 -15.331 1.00 96.31 121 SER A C 1
ATOM 923 O O . SER A 1 121 ? 6.540 -11.408 -16.403 1.00 96.31 121 SER A O 1
ATOM 925 N N . GLY A 1 122 ? 7.114 -10.918 -14.281 1.00 96.00 122 GLY A N 1
ATOM 926 C CA . GLY A 1 122 ? 6.534 -9.578 -14.229 1.00 96.00 122 GLY A CA 1
ATOM 927 C C . GLY A 1 122 ? 5.114 -9.539 -13.658 1.00 96.00 122 GLY A C 1
ATOM 928 O O . GLY A 1 122 ? 4.458 -8.501 -13.745 1.00 96.00 122 GLY A O 1
ATOM 929 N N . VAL A 1 123 ? 4.624 -10.635 -13.066 1.00 97.38 123 VAL A N 1
ATOM 930 C CA . VAL A 1 123 ? 3.309 -10.667 -12.411 1.00 97.38 123 VAL A CA 1
ATOM 931 C C . VAL A 1 123 ? 3.425 -10.105 -10.997 1.00 97.38 123 VAL A C 1
ATOM 933 O O . VAL A 1 123 ? 4.249 -10.548 -10.194 1.00 97.38 123 VAL A O 1
ATOM 936 N N . LEU A 1 124 ? 2.573 -9.123 -10.698 1.00 98.00 124 LEU A N 1
ATOM 937 C CA . LEU A 1 124 ? 2.458 -8.514 -9.380 1.00 98.00 124 LEU A CA 1
ATOM 938 C C . LEU A 1 124 ? 1.432 -9.276 -8.533 1.00 98.00 124 LEU A C 1
ATOM 940 O O . LEU A 1 124 ? 0.276 -9.420 -8.929 1.00 98.00 124 LEU A O 1
ATOM 944 N N . VAL A 1 125 ? 1.846 -9.719 -7.351 1.00 97.81 125 VAL A N 1
ATOM 945 C CA . VAL A 1 125 ? 0.990 -10.350 -6.344 1.00 97.81 125 VAL A CA 1
ATOM 946 C C . VAL A 1 125 ? 0.922 -9.438 -5.130 1.00 97.81 125 VAL A C 1
ATOM 948 O O . VAL A 1 125 ? 1.954 -9.046 -4.586 1.00 97.81 125 VAL A O 1
ATOM 951 N N . VAL A 1 126 ? -0.295 -9.120 -4.697 1.00 97.75 126 VAL A N 1
ATOM 952 C CA . VAL A 1 126 ? -0.543 -8.270 -3.532 1.00 97.75 126 VAL A CA 1
ATOM 953 C C . VAL A 1 126 ? -1.434 -9.012 -2.547 1.00 97.75 126 VAL A C 1
ATOM 955 O O . VAL A 1 126 ? -2.420 -9.637 -2.938 1.00 97.75 126 VAL A O 1
ATOM 958 N N . ARG A 1 127 ? -1.080 -8.947 -1.265 1.00 97.69 127 ARG A N 1
ATOM 959 C CA . ARG A 1 127 ? -1.907 -9.419 -0.158 1.00 97.69 127 ARG A CA 1
ATOM 960 C C . ARG A 1 127 ? -1.964 -8.352 0.920 1.00 97.69 127 ARG A C 1
ATOM 962 O O . ARG A 1 127 ? -0.933 -7.814 1.317 1.00 97.69 127 ARG A O 1
ATOM 969 N N . HIS A 1 128 ? -3.160 -8.107 1.435 1.00 98.31 128 HIS A N 1
ATOM 970 C CA . HIS A 1 128 ? -3.370 -7.240 2.582 1.00 98.31 128 HIS A CA 1
ATOM 971 C C . HIS A 1 128 ? -3.864 -8.050 3.784 1.00 98.31 128 HIS A C 1
ATOM 973 O O . HIS A 1 128 ? -4.602 -9.026 3.649 1.00 98.31 128 HIS A O 1
ATOM 979 N N . GLY A 1 129 ? -3.446 -7.643 4.977 1.00 98.25 129 GLY A N 1
ATOM 980 C CA . GLY A 1 129 ? -3.933 -8.154 6.250 1.00 98.25 129 GLY A CA 1
ATOM 981 C C . GLY A 1 129 ? -4.295 -7.000 7.174 1.00 98.25 129 GLY A C 1
ATOM 982 O O . GLY A 1 129 ? -3.511 -6.069 7.333 1.00 98.25 129 GLY A O 1
ATOM 983 N N . LEU A 1 130 ? -5.470 -7.070 7.797 1.00 98.12 130 LEU A N 1
ATOM 984 C CA . LEU A 1 130 ? -5.948 -6.077 8.755 1.00 98.12 130 LEU A CA 1
ATOM 985 C C . LEU A 1 130 ? -6.015 -6.692 10.156 1.00 98.12 130 LEU A C 1
ATOM 987 O O . LEU A 1 130 ? -6.561 -7.777 10.343 1.00 98.12 130 LEU A O 1
ATOM 991 N N . THR A 1 131 ? -5.476 -5.995 11.153 1.00 98.00 131 THR A N 1
ATOM 992 C CA . THR A 1 131 ? -5.515 -6.405 12.562 1.00 98.00 131 THR A CA 1
ATOM 993 C C . THR A 1 131 ? -6.117 -5.293 13.417 1.00 98.00 131 THR A C 1
ATOM 995 O O . THR A 1 131 ? -5.614 -4.171 13.415 1.00 98.00 131 THR A O 1
ATOM 998 N N . SER A 1 132 ? -7.158 -5.606 14.196 1.00 97.44 132 SER A N 1
ATOM 999 C CA . SER A 1 132 ? -7.646 -4.708 15.253 1.00 97.44 132 SER A CA 1
ATOM 1000 C C . SER A 1 132 ? -6.716 -4.782 16.461 1.00 97.44 132 SER A C 1
ATOM 1002 O O . SER A 1 132 ? -6.514 -5.854 17.026 1.00 97.44 132 SER A O 1
ATOM 1004 N N . LEU A 1 133 ? -6.160 -3.640 16.860 1.00 97.94 133 LEU A N 1
ATOM 1005 C CA . LEU A 1 133 ? -5.263 -3.501 18.012 1.00 97.94 133 LEU A CA 1
ATOM 1006 C C . LEU A 1 133 ? -6.020 -3.162 19.307 1.00 97.94 133 LEU A C 1
ATOM 1008 O O . LEU A 1 133 ? -5.476 -3.302 20.400 1.00 97.94 133 LEU A O 1
ATOM 1012 N N . LYS A 1 134 ? -7.282 -2.725 19.199 1.00 96.56 134 LYS A N 1
ATOM 1013 C CA . LYS A 1 134 ? -8.189 -2.530 20.341 1.00 96.56 134 LYS A CA 1
ATOM 1014 C C . LYS A 1 134 ? -8.913 -3.834 20.689 1.00 96.56 134 LYS A C 1
ATOM 1016 O O . LYS A 1 134 ? -9.109 -4.694 19.834 1.00 96.56 134 LYS A O 1
ATOM 1021 N N . THR A 1 135 ? -9.374 -3.935 21.936 1.00 95.25 135 THR A N 1
ATOM 1022 C CA . THR A 1 135 ? -10.110 -5.100 22.465 1.00 95.25 135 THR A CA 1
ATOM 1023 C C . THR A 1 135 ? -11.478 -5.306 21.821 1.00 95.25 135 THR A C 1
ATOM 1025 O O . THR A 1 135 ? -11.932 -6.436 21.670 1.00 95.25 135 THR A O 1
ATOM 1028 N N . GLN A 1 136 ? -12.155 -4.219 21.457 1.00 94.12 136 GLN A N 1
ATOM 1029 C CA . GLN A 1 136 ? -13.428 -4.283 20.749 1.00 94.12 136 GLN A CA 1
ATOM 1030 C C . GLN A 1 136 ? -13.196 -4.755 19.306 1.00 94.12 136 GLN A C 1
ATOM 1032 O O . GLN A 1 136 ? -12.153 -4.483 18.710 1.00 94.12 136 GLN A O 1
ATOM 1037 N N . ALA A 1 137 ? -14.181 -5.429 18.712 1.00 95.44 137 ALA A N 1
ATOM 1038 C CA . ALA A 1 137 ? -14.122 -5.815 17.304 1.00 95.44 137 ALA A CA 1
ATOM 1039 C C . ALA A 1 137 ? -14.357 -4.601 16.393 1.00 95.44 137 ALA A C 1
ATOM 1041 O O . ALA A 1 137 ? -15.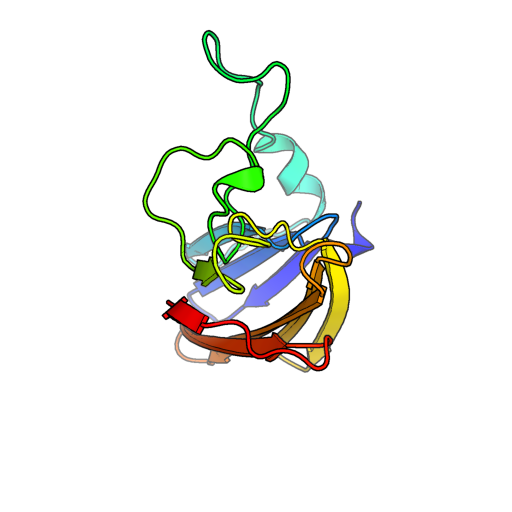180 -3.734 16.706 1.00 95.44 137 ALA A O 1
ATOM 1042 N N . TRP A 1 138 ? -13.605 -4.525 15.296 1.00 97.81 138 TRP A N 1
ATOM 1043 C CA . TRP A 1 138 ? -13.864 -3.597 14.196 1.00 97.81 138 TRP A CA 1
ATOM 1044 C C . TRP A 1 138 ? -14.518 -4.412 13.082 1.00 97.81 138 TRP A C 1
ATOM 1046 O O . TRP A 1 138 ? -13.944 -5.400 12.625 1.00 97.81 138 TRP A O 1
ATOM 1056 N N . GLN A 1 139 ? -15.754 -4.070 12.738 1.00 97.38 139 GLN A N 1
ATOM 1057 C CA . GLN A 1 139 ? -16.504 -4.728 11.678 1.00 97.38 139 GLN A CA 1
ATOM 1058 C C . GLN A 1 139 ? -15.924 -4.296 10.340 1.00 97.38 139 GLN A C 1
ATOM 1060 O O . GLN A 1 139 ? -15.800 -3.101 10.100 1.00 97.38 139 GLN A O 1
ATOM 1065 N N . VAL A 1 140 ? -15.598 -5.266 9.490 1.00 97.38 140 VAL A N 1
ATOM 1066 C CA . VAL A 1 140 ? -15.146 -5.025 8.120 1.00 97.38 140 VAL A CA 1
ATOM 1067 C C . VAL A 1 140 ? -16.356 -5.107 7.199 1.00 97.38 140 VAL A C 1
ATOM 1069 O O . VAL A 1 140 ? -16.986 -6.161 7.116 1.00 97.38 140 VAL A O 1
ATOM 1072 N N . ASP A 1 141 ? -16.646 -4.017 6.499 1.00 96.31 141 ASP A N 1
ATOM 1073 C CA . ASP A 1 141 ? -17.677 -3.962 5.459 1.00 96.31 141 ASP A CA 1
ATOM 1074 C C . ASP A 1 141 ? -17.066 -4.187 4.066 1.00 96.31 141 ASP A C 1
ATOM 1076 O O . ASP A 1 141 ? -17.680 -4.818 3.204 1.00 96.31 141 ASP A O 1
ATOM 1080 N N . ARG A 1 142 ? -15.819 -3.738 3.863 1.00 95.12 142 ARG A N 1
ATOM 1081 C CA . ARG A 1 142 ? -15.025 -3.950 2.644 1.00 95.12 142 ARG A CA 1
ATOM 1082 C C . ARG A 1 142 ? -13.543 -4.074 2.976 1.00 95.12 142 ARG A C 1
ATOM 1084 O O . ARG A 1 142 ? -13.026 -3.314 3.793 1.00 95.12 142 ARG A O 1
ATOM 1091 N N . PHE A 1 143 ? -12.859 -4.979 2.279 1.00 95.75 143 PHE A N 1
ATOM 1092 C CA . PHE A 1 143 ? -11.402 -5.063 2.271 1.00 95.75 143 PHE A CA 1
ATOM 1093 C C . PHE A 1 143 ? -10.920 -5.604 0.920 1.00 95.75 143 PHE A C 1
ATOM 1095 O O . PHE A 1 143 ? -11.263 -6.733 0.563 1.00 95.75 143 PHE A O 1
ATOM 1102 N N . ALA A 1 144 ? -10.228 -4.758 0.156 1.00 88.38 144 ALA A N 1
ATOM 1103 C CA . ALA A 1 144 ? -9.710 -5.051 -1.181 1.00 88.38 144 ALA A CA 1
ATOM 1104 C C . ALA A 1 144 ? -8.303 -5.664 -1.144 1.00 88.38 144 ALA A C 1
ATOM 1106 O O . ALA A 1 144 ? -7.547 -5.366 -0.191 1.00 88.38 144 ALA A O 1
#

Sequence (144 aa):
MQDSIFRLESNTVDLVVKTHPFAEILYWGAHLQHFSPQDVLSIARPVANGRLDVDSPVTLMAELGHGLFGSPGIEGHRQGLDGSPVFKTTQVQQALNALTITAEDEHAGLRLTSEITLDASGVLVVRHGLTSLKTQAWQVDRFA

pLDDT: mean 94.74, std 5.66, range [53.66, 98.75]

InterPro domains:
  IPR031704 Glycosyl hydrolase family 36, N-terminal [PF16875] (24-143)
  IPR038417 Alpha-galactosidase, N-terminal domain superfamily [G3DSA:2.70.98.60] (1-144)

Foldseek 3Di:
DLVQWDWFDAQFWIWIWGPPQHIATQDTGGDDPDDDSVCSVVVDDDDDPPAPPDDQGCGPQQFCLSVRPDDGQWAWFQVPHLGGFDWTWDDWDDDRNKIWTWTDRPRSQKIKIWIWGQDNVRDIDIDIDMDRRDPGDIDTPHHD

Solvent-accessible surface area (backbone atoms only — not comparable to full-atom values): 8289 Å² total; per-residue (Å²): 119,64,92,35,53,46,74,32,66,28,91,56,21,28,37,32,34,36,43,66,67,36,45,26,76,78,42,77,46,68,48,66,92,81,80,54,76,70,58,59,69,80,68,60,75,71,66,55,87,95,60,58,103,51,72,55,68,64,39,86,40,31,37,55,60,56,70,34,90,72,84,47,30,58,36,37,27,40,94,87,36,61,53,58,53,56,61,35,44,76,45,78,48,76,56,91,42,30,37,40,37,36,23,37,16,81,86,57,25,36,36,41,38,38,39,40,34,42,40,80,88,43,53,77,46,76,49,70,45,81,43,70,72,47,93,64,75,64,49,75,76,41,77,106

Radius of gyration: 16.08 Å; Cα contacts (8 Å, |Δi|>4): 286; chains: 1; bounding box: 38×37×41 Å

Organism: NCBI:txid158836